Protein AF-A0A928RJ04-F1 (afdb_monomer_lite)

Radius of gyration: 16.58 Å; chains: 1; bounding box: 30×20×48 Å

Secondary structure (DSSP, 8-state):
---TT--SS------PPPPPPS-SBPPHHHHHHHT-SBGGG---GGGGTT-TTT-TT--

Structure (mmCIF, N/CA/C/O backbone):
data_AF-A0A928RJ04-F1
#
_entry.id   AF-A0A928RJ04-F1
#
loop_
_atom_site.group_PDB
_atom_site.id
_atom_site.type_symbol
_atom_site.label_atom_id
_atom_site.label_alt_id
_atom_site.label_comp_id
_atom_site.label_asym_id
_atom_site.label_entity_id
_atom_site.label_seq_id
_atom_site.pdbx_PDB_ins_code
_atom_site.Cartn_x
_atom_site.Cartn_y
_atom_site.Cartn_z
_atom_site.occupancy
_atom_site.B_iso_or_equiv
_atom_site.auth_seq_id
_atom_site.auth_comp_id
_atom_site.auth_asym_id
_atom_site.auth_atom_id
_atom_site.pdbx_PDB_model_num
ATOM 1 N N . MET A 1 1 ? 0.173 6.032 -37.134 1.00 48.09 1 MET A N 1
ATOM 2 C CA . MET A 1 1 ? 0.165 6.848 -35.903 1.00 48.09 1 MET A CA 1
ATOM 3 C C . MET A 1 1 ? 1.409 6.454 -35.119 1.00 48.09 1 MET A C 1
ATOM 5 O O . MET A 1 1 ? 1.445 5.350 -34.602 1.00 48.09 1 MET A O 1
ATOM 9 N N . ASN A 1 2 ? 2.469 7.267 -35.173 1.00 57.28 2 ASN A N 1
ATOM 10 C CA . ASN A 1 2 ? 3.729 7.006 -34.471 1.00 57.28 2 ASN A CA 1
ATOM 11 C C . ASN A 1 2 ? 3.635 7.687 -33.099 1.00 57.28 2 ASN A C 1
ATOM 13 O O . ASN A 1 2 ? 3.689 8.913 -33.030 1.00 57.28 2 ASN A O 1
ATOM 17 N N . LEU A 1 3 ? 3.368 6.920 -32.041 1.00 61.53 3 LEU A N 1
ATOM 18 C CA . LEU A 1 3 ? 3.365 7.437 -30.672 1.00 61.53 3 LEU A CA 1
ATOM 19 C C . LEU A 1 3 ? 4.833 7.529 -30.221 1.00 61.53 3 LEU A C 1
ATOM 21 O O . LEU A 1 3 ? 5.473 6.487 -30.105 1.00 61.53 3 LEU A O 1
ATOM 25 N N . PRO A 1 4 ? 5.384 8.730 -29.968 1.00 65.44 4 PRO A N 1
ATOM 26 C CA . PRO A 1 4 ? 6.832 8.959 -29.865 1.00 65.44 4 PRO A CA 1
ATOM 27 C C . PRO A 1 4 ? 7.520 8.325 -28.639 1.00 65.44 4 PRO A C 1
ATOM 29 O O . PRO A 1 4 ? 8.697 8.584 -28.413 1.00 65.44 4 PRO A O 1
ATOM 32 N N . PHE A 1 5 ? 6.817 7.522 -27.833 1.00 72.44 5 PHE A N 1
ATOM 33 C CA . PHE A 1 5 ? 7.316 7.023 -26.548 1.00 72.44 5 PHE A CA 1
ATOM 34 C C . PHE A 1 5 ? 6.980 5.547 -26.254 1.00 72.44 5 PHE A C 1
ATOM 36 O O . PHE A 1 5 ? 7.062 5.123 -25.106 1.00 72.44 5 PHE A O 1
ATOM 43 N N . MET A 1 6 ? 6.583 4.736 -27.241 1.00 68.56 6 MET A N 1
ATOM 44 C CA . MET A 1 6 ? 6.439 3.291 -26.997 1.00 68.56 6 MET A CA 1
ATOM 45 C C . MET A 1 6 ? 7.713 2.525 -27.381 1.00 68.56 6 MET A C 1
ATOM 47 O O . MET A 1 6 ? 8.277 2.802 -28.440 1.00 68.56 6 MET A O 1
ATOM 51 N N . PRO A 1 7 ? 8.164 1.558 -26.558 1.00 73.00 7 PRO A N 1
ATOM 52 C CA . PRO A 1 7 ? 9.219 0.630 -26.952 1.00 73.00 7 PRO A CA 1
ATOM 53 C C . PRO A 1 7 ? 8.785 -0.213 -28.161 1.00 73.00 7 PRO A C 1
ATOM 55 O O . PRO A 1 7 ? 7.595 -0.436 -28.371 1.00 73.00 7 PRO A O 1
ATOM 58 N N . GLU A 1 8 ? 9.763 -0.697 -28.934 1.00 78.50 8 GLU A N 1
ATOM 59 C CA . GLU A 1 8 ? 9.575 -1.395 -30.221 1.00 78.50 8 GLU A CA 1
ATOM 60 C C . GLU A 1 8 ? 8.635 -2.615 -30.137 1.00 78.50 8 GLU A C 1
ATOM 62 O O . GLU A 1 8 ? 7.907 -2.896 -31.084 1.00 78.50 8 GLU A O 1
ATOM 67 N N . ASN A 1 9 ? 8.577 -3.278 -28.976 1.00 74.88 9 ASN A N 1
ATOM 68 C CA . ASN A 1 9 ? 7.635 -4.354 -28.663 1.00 74.88 9 ASN A CA 1
ATOM 69 C C . ASN A 1 9 ? 6.884 -4.036 -27.359 1.00 74.88 9 ASN A C 1
ATOM 71 O O . ASN A 1 9 ? 7.339 -4.420 -26.276 1.00 74.88 9 ASN A O 1
ATOM 75 N N . PRO A 1 10 ? 5.753 -3.313 -27.412 1.00 72.31 10 PRO A N 1
ATOM 76 C CA . PRO A 1 10 ? 4.994 -3.002 -26.214 1.00 72.31 10 PRO A CA 1
ATOM 77 C C . PRO A 1 10 ? 4.313 -4.274 -25.695 1.00 72.31 10 PRO A C 1
ATOM 79 O O . PRO A 1 10 ? 3.426 -4.835 -26.337 1.00 72.31 10 PRO A O 1
ATOM 82 N N . HIS A 1 11 ? 4.714 -4.733 -24.512 1.00 70.00 11 HIS A N 1
ATOM 83 C CA . HIS A 1 11 ? 3.965 -5.762 -23.801 1.00 70.00 11 HIS A CA 1
ATOM 84 C C . HIS A 1 11 ? 2.662 -5.164 -23.261 1.00 70.00 11 HIS A C 1
ATOM 86 O O . HIS A 1 11 ? 2.649 -4.051 -22.732 1.00 70.00 11 HIS A O 1
ATOM 92 N N . LEU A 1 12 ? 1.560 -5.912 -23.370 1.00 72.75 12 LEU A N 1
ATOM 93 C CA . LEU A 1 12 ? 0.304 -5.544 -22.723 1.00 72.75 12 LEU A CA 1
ATOM 94 C C . LEU A 1 12 ? 0.519 -5.566 -21.206 1.00 72.75 12 LEU A C 1
ATOM 96 O O . LEU A 1 12 ? 0.702 -6.626 -20.611 1.00 72.75 12 LEU A O 1
ATOM 100 N N . ALA A 1 13 ? 0.526 -4.389 -20.584 1.00 68.50 13 ALA A N 1
ATOM 101 C CA . ALA A 1 13 ? 0.552 -4.288 -19.136 1.00 68.50 13 ALA A CA 1
ATOM 102 C C . ALA A 1 13 ? -0.806 -4.736 -18.582 1.00 68.50 13 ALA A C 1
ATOM 104 O O . ALA A 1 13 ? -1.854 -4.230 -18.988 1.00 68.50 13 ALA A O 1
ATOM 105 N N . PHE A 1 14 ? -0.796 -5.664 -17.628 1.00 65.62 14 PHE A N 1
ATOM 106 C CA . PHE A 1 14 ? -1.988 -5.964 -16.849 1.00 65.62 14 PHE A CA 1
ATOM 107 C C . PHE A 1 14 ? -2.112 -4.924 -15.736 1.00 65.62 14 PHE A C 1
ATOM 109 O O . PHE A 1 14 ? -1.436 -5.013 -14.717 1.00 65.62 14 PHE A O 1
ATOM 116 N N . ALA A 1 15 ? -2.986 -3.938 -15.917 1.00 67.81 15 ALA A N 1
ATOM 117 C CA . ALA A 1 15 ? -3.360 -3.016 -14.848 1.00 67.81 15 ALA A CA 1
ATOM 118 C C . ALA A 1 15 ? -4.477 -3.638 -13.995 1.00 67.81 15 ALA A C 1
ATOM 120 O O . ALA A 1 15 ? -5.598 -3.136 -13.963 1.00 67.81 15 ALA A O 1
ATOM 121 N N . TYR A 1 16 ? -4.201 -4.779 -13.358 1.00 71.06 16 TYR A N 1
ATOM 122 C CA . TYR A 1 16 ? -5.125 -5.349 -12.383 1.00 71.06 16 TYR A CA 1
ATOM 123 C C . TYR A 1 16 ? -4.684 -4.938 -10.982 1.00 71.06 16 TYR A C 1
ATOM 125 O O . TYR A 1 16 ? -3.524 -5.097 -10.605 1.00 71.06 16 TYR A O 1
ATOM 133 N N . VAL A 1 17 ? -5.622 -4.403 -10.209 1.00 73.19 17 VAL A N 1
ATOM 134 C CA . VAL A 1 17 ? -5.430 -4.177 -8.778 1.00 73.19 17 VAL A CA 1
ATOM 135 C C . VAL A 1 17 ? -6.162 -5.313 -8.068 1.00 73.19 17 VAL A C 1
ATOM 137 O O . VAL A 1 17 ? -7.367 -5.465 -8.288 1.00 73.19 17 VAL A O 1
ATOM 140 N N . PRO A 1 18 ? -5.476 -6.158 -7.276 1.00 80.75 18 PRO A N 1
ATOM 141 C CA . PRO A 1 18 ? -6.156 -7.200 -6.516 1.00 80.75 18 PRO A CA 1
ATOM 142 C C . PRO A 1 18 ? -7.155 -6.561 -5.549 1.00 80.75 18 PRO A C 1
ATOM 144 O O . PRO A 1 18 ? -6.920 -5.458 -5.072 1.00 80.75 18 PRO A O 1
ATOM 147 N N . PHE A 1 19 ? -8.266 -7.235 -5.253 1.00 87.38 19 PHE A N 1
ATOM 148 C CA . PHE A 1 19 ?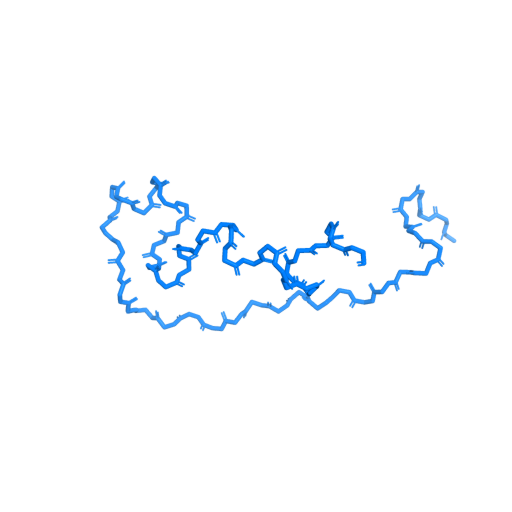 -9.216 -6.754 -4.249 1.00 87.38 19 PHE A CA 1
ATOM 149 C C . PHE A 1 19 ? -8.562 -6.737 -2.860 1.00 87.38 19 PHE A C 1
ATOM 151 O O . PHE A 1 19 ? -8.004 -7.748 -2.431 1.00 87.38 19 PHE A O 1
ATOM 158 N N . GLN A 1 20 ? -8.652 -5.612 -2.147 1.00 90.50 20 GLN A N 1
ATOM 159 C CA . GLN A 1 20 ? -8.240 -5.520 -0.747 1.00 90.50 20 GLN A CA 1
ATOM 160 C C . GLN A 1 20 ? -9.446 -5.675 0.174 1.00 90.50 20 GLN A C 1
ATOM 162 O O . GLN A 1 20 ? -10.382 -4.875 0.149 1.00 90.50 20 GLN A O 1
ATOM 167 N N . GLU A 1 21 ? -9.395 -6.679 1.044 1.00 94.00 21 GLU A N 1
ATOM 168 C CA . GLU A 1 21 ? -10.347 -6.790 2.142 1.00 94.00 21 GLU A CA 1
ATOM 169 C C . GLU A 1 21 ? -10.174 -5.618 3.117 1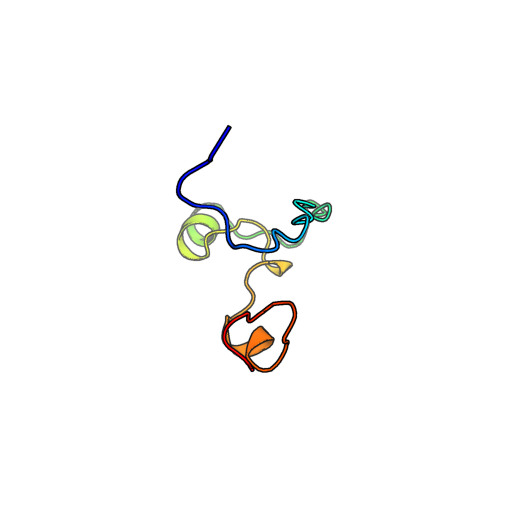.00 94.00 21 GLU A C 1
ATOM 171 O O . GLU A 1 21 ? -9.057 -5.253 3.485 1.00 94.00 21 GLU A O 1
ATOM 176 N N . PHE A 1 22 ? -11.287 -5.049 3.586 1.00 94.69 22 PHE A N 1
ATOM 177 C CA . PHE A 1 22 ? -11.282 -3.936 4.538 1.00 94.69 22 PHE A CA 1
ATOM 178 C C . PHE A 1 22 ? -10.982 -4.414 5.968 1.00 94.69 22 PHE A C 1
ATOM 180 O O . PHE A 1 22 ? -11.832 -4.386 6.858 1.00 94.69 22 PHE A O 1
ATOM 187 N N . LYS A 1 23 ? -9.761 -4.909 6.175 1.00 96.44 23 LYS A N 1
ATOM 188 C CA . LYS A 1 23 ? -9.256 -5.467 7.433 1.00 96.44 23 LYS A CA 1
ATOM 189 C C . LYS A 1 23 ? -7.795 -5.077 7.649 1.00 96.44 23 LYS A C 1
ATOM 191 O O . LYS A 1 23 ? -7.126 -4.611 6.735 1.00 96.44 23 LYS A O 1
ATOM 196 N N . ASN A 1 24 ? -7.306 -5.278 8.873 1.00 96.50 24 ASN A N 1
ATOM 197 C CA . ASN A 1 24 ? -5.914 -5.020 9.258 1.00 96.50 24 ASN A CA 1
ATOM 198 C C . ASN A 1 24 ? -5.419 -3.608 8.875 1.00 96.50 24 ASN A C 1
ATOM 200 O O . ASN A 1 24 ? -4.391 -3.421 8.228 1.00 96.50 24 ASN A O 1
ATOM 204 N N . LEU A 1 25 ? -6.185 -2.594 9.274 1.00 97.75 25 LEU A N 1
ATOM 205 C CA . LEU A 1 25 ? -5.968 -1.216 8.849 1.00 97.75 25 LEU A CA 1
ATOM 206 C C . LEU A 1 25 ? -5.044 -0.449 9.801 1.00 97.75 25 LEU A C 1
ATOM 208 O O . LEU A 1 25 ? -4.988 -0.714 11.010 1.00 97.75 25 LEU A O 1
ATOM 212 N N . TYR A 1 26 ? -4.319 0.523 9.259 1.00 98.12 26 TYR A N 1
ATOM 213 C CA . TYR A 1 26 ? -3.723 1.609 10.028 1.00 98.12 26 TYR A CA 1
ATOM 214 C C . TYR A 1 26 ? -4.801 2.585 10.515 1.00 98.12 26 TYR A C 1
ATOM 216 O O . TYR A 1 26 ? -5.863 2.723 9.912 1.00 98.12 26 TYR A O 1
ATOM 224 N N . SER A 1 27 ? -4.503 3.298 11.602 1.00 97.56 27 SER A N 1
ATOM 225 C CA . SER A 1 27 ? -5.217 4.529 11.939 1.00 97.56 27 SER A CA 1
ATOM 226 C C . SER A 1 27 ? -4.914 5.613 10.897 1.00 97.56 27 SER A C 1
ATOM 228 O O . SER A 1 27 ? -3.910 5.535 10.186 1.00 97.56 27 SER A O 1
ATOM 230 N N . SER A 1 28 ? -5.777 6.623 10.787 1.00 94.69 28 SER A N 1
ATOM 231 C CA . SER A 1 28 ? -5.677 7.668 9.756 1.00 94.69 28 SER A CA 1
ATOM 232 C C . SER A 1 28 ? -4.341 8.418 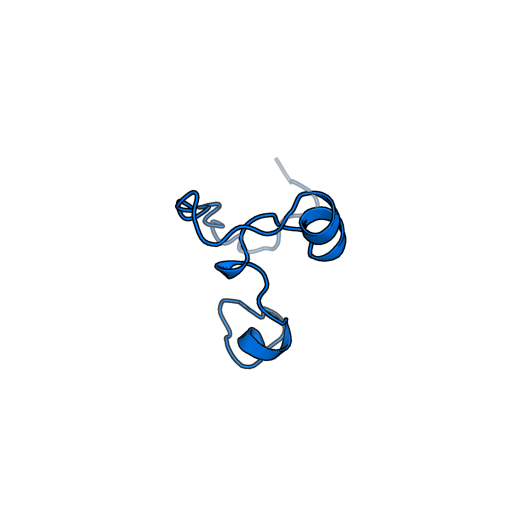9.775 1.00 94.69 28 SER A C 1
ATOM 234 O O . SER A 1 28 ? -3.758 8.658 8.720 1.00 94.69 28 SER A O 1
ATOM 236 N N . ASP A 1 29 ? -3.820 8.723 10.963 1.00 95.88 29 ASP A N 1
ATOM 237 C CA . ASP A 1 29 ? -2.518 9.362 11.169 1.00 95.88 29 ASP A CA 1
ATOM 238 C C . ASP A 1 29 ? -1.361 8.506 10.635 1.00 95.88 29 ASP A C 1
ATOM 240 O O . ASP A 1 29 ? -0.447 9.019 9.992 1.00 95.88 29 ASP A O 1
ATOM 244 N N . LYS A 1 30 ? -1.417 7.185 10.836 1.00 97.38 30 LYS A N 1
ATOM 245 C CA . LYS A 1 30 ? -0.374 6.255 10.384 1.00 97.38 30 LYS A CA 1
ATOM 246 C C . LYS A 1 30 ? -0.489 5.916 8.906 1.00 97.38 30 LYS A C 1
ATOM 248 O O . LYS A 1 30 ? 0.536 5.701 8.264 1.00 9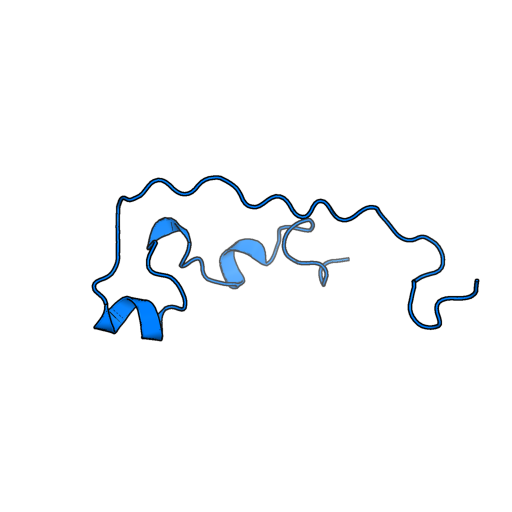7.38 30 LYS A O 1
ATOM 253 N N . ALA A 1 31 ? -1.703 5.862 8.365 1.00 96.56 31 ALA A N 1
ATOM 254 C CA . ALA A 1 31 ? -1.932 5.530 6.964 1.00 96.56 31 ALA A CA 1
ATOM 255 C C . ALA A 1 31 ? -1.220 6.517 6.026 1.00 96.56 31 ALA A C 1
ATOM 257 O O . ALA A 1 31 ? -0.604 6.094 5.051 1.00 96.56 31 ALA A O 1
ATOM 258 N N . LEU A 1 32 ? -1.233 7.813 6.366 1.00 94.94 32 LEU A N 1
ATOM 259 C CA . LEU A 1 32 ? -0.536 8.847 5.598 1.00 94.94 32 LEU A CA 1
ATOM 260 C C . LEU A 1 32 ? 0.974 8.585 5.523 1.00 94.94 32 LEU A C 1
ATOM 262 O O . LEU A 1 32 ? 1.552 8.635 4.442 1.00 94.94 32 LEU A O 1
ATOM 266 N N . TRP A 1 33 ? 1.599 8.252 6.655 1.00 95.38 33 TRP A N 1
ATOM 267 C CA . TRP A 1 33 ? 3.037 7.971 6.720 1.00 95.38 33 TRP A CA 1
ATOM 268 C C . TRP A 1 33 ? 3.449 6.696 5.984 1.00 95.38 33 TRP A C 1
ATOM 270 O O . TRP A 1 33 ? 4.568 6.622 5.488 1.00 95.38 33 TRP A O 1
ATOM 280 N N . ASN A 1 34 ? 2.564 5.701 5.911 1.00 94.06 34 ASN A N 1
ATOM 281 C CA . ASN A 1 34 ? 2.847 4.427 5.246 1.00 94.06 34 ASN A CA 1
ATOM 282 C C . ASN A 1 34 ? 2.381 4.399 3.777 1.00 94.06 34 ASN A C 1
ATOM 284 O O . ASN A 1 34 ? 2.613 3.412 3.090 1.00 94.06 34 ASN A O 1
ATOM 288 N N . GLY A 1 35 ? 1.700 5.443 3.287 1.00 92.50 35 GLY A N 1
ATOM 289 C CA . GLY A 1 35 ? 1.205 5.520 1.905 1.00 92.50 35 GLY A CA 1
ATOM 290 C C . GLY A 1 35 ? 0.037 4.578 1.580 1.00 92.50 35 GLY A C 1
ATOM 291 O O . GLY A 1 35 ? -0.391 4.492 0.432 1.00 92.50 35 GLY A O 1
ATOM 292 N N . THR A 1 36 ? -0.499 3.875 2.577 1.00 93.44 36 THR A N 1
ATOM 293 C CA . THR A 1 36 ? -1.634 2.955 2.453 1.00 93.44 36 THR A CA 1
ATOM 294 C C . THR A 1 36 ? -2.347 2.830 3.796 1.00 93.44 36 THR A C 1
ATOM 296 O O . THR A 1 36 ? -1.719 2.877 4.854 1.00 93.44 36 THR A O 1
ATOM 299 N N . ILE A 1 37 ? -3.669 2.640 3.774 1.00 96.69 37 ILE A N 1
ATOM 300 C CA . ILE A 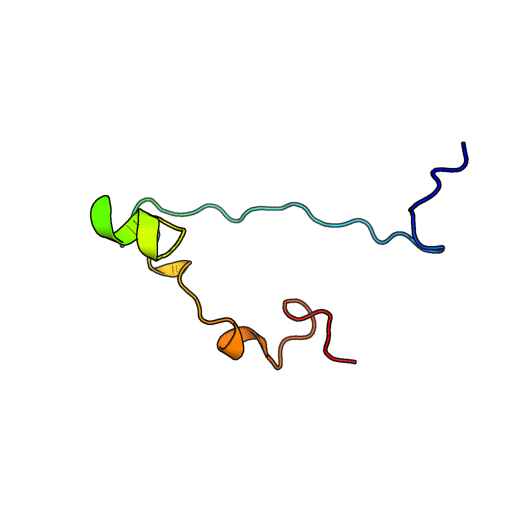1 37 ? -4.430 2.282 4.979 1.00 96.69 37 ILE A CA 1
ATOM 301 C C . ILE A 1 37 ? -4.322 0.785 5.300 1.00 96.69 37 ILE A C 1
ATOM 303 O O . ILE A 1 37 ? -4.456 0.397 6.457 1.00 96.69 37 ILE A O 1
ATOM 307 N N . PHE A 1 38 ? -4.048 -0.058 4.305 1.00 96.44 38 PHE A N 1
ATOM 308 C CA . PHE A 1 38 ? -3.978 -1.509 4.460 1.00 96.44 38 PHE A CA 1
ATOM 309 C C . PHE A 1 38 ? -2.569 -1.919 4.882 1.00 96.44 38 PHE A C 1
ATOM 311 O O . PHE A 1 38 ? -1.630 -1.781 4.097 1.00 96.44 38 PHE A O 1
ATOM 318 N N . LYS A 1 39 ? -2.407 -2.458 6.096 1.00 95.62 39 LYS A N 1
ATOM 319 C CA . LYS A 1 39 ? -1.087 -2.886 6.595 1.00 95.62 39 LYS A CA 1
ATOM 320 C C . LYS A 1 39 ? -0.461 -3.972 5.731 1.00 95.62 39 LYS A C 1
ATOM 322 O O . LYS A 1 39 ? 0.748 -3.966 5.549 1.00 95.62 39 LYS A O 1
ATOM 327 N N . ASP A 1 40 ? -1.286 -4.845 5.161 1.00 92.75 40 ASP A N 1
ATOM 328 C CA . ASP A 1 40 ? -0.840 -5.947 4.303 1.00 92.75 40 ASP A CA 1
ATOM 329 C C . ASP A 1 40 ? -0.176 -5.456 3.004 1.00 92.75 40 ASP A C 1
ATOM 331 O O . ASP A 1 40 ? 0.562 -6.205 2.374 1.00 92.75 40 ASP A O 1
ATOM 335 N N . LEU A 1 41 ? -0.409 -4.197 2.609 1.00 91.31 41 LEU A N 1
ATOM 336 C CA . LEU A 1 41 ? 0.249 -3.571 1.459 1.00 91.31 41 LEU A CA 1
ATOM 337 C C . LEU A 1 41 ? 1.531 -2.817 1.828 1.00 91.31 41 LEU A C 1
ATOM 339 O O . LEU A 1 41 ? 2.260 -2.403 0.929 1.00 91.31 41 LEU A O 1
ATOM 343 N N . ASN A 1 42 ? 1.822 -2.624 3.117 1.00 92.88 42 ASN A N 1
ATOM 344 C CA . ASN A 1 42 ? 3.050 -1.967 3.553 1.00 92.88 42 ASN A CA 1
ATOM 345 C C . ASN A 1 42 ? 4.222 -2.957 3.532 1.00 92.88 42 ASN A C 1
ATOM 347 O O . ASN A 1 42 ? 4.663 -3.460 4.567 1.00 92.88 42 ASN A O 1
ATOM 351 N N . ILE A 1 43 ? 4.674 -3.278 2.323 1.00 88.69 43 ILE A N 1
ATOM 352 C CA . ILE A 1 43 ? 5.712 -4.272 2.061 1.00 88.69 43 ILE A CA 1
ATOM 353 C C . ILE A 1 43 ? 7.005 -3.531 1.684 1.00 88.69 43 ILE A C 1
ATOM 355 O O . ILE A 1 43 ? 6.984 -2.754 0.726 1.00 88.69 43 ILE A O 1
ATOM 359 N N . PRO A 1 44 ? 8.125 -3.751 2.401 1.00 87.75 44 PRO A N 1
ATOM 360 C CA . PRO A 1 44 ? 9.413 -3.158 2.052 1.00 87.75 44 PRO A CA 1
ATOM 361 C C . PRO A 1 44 ? 9.838 -3.501 0.622 1.00 87.75 44 PRO A C 1
ATOM 363 O O . PRO A 1 44 ? 9.609 -4.613 0.142 1.00 87.75 44 PRO A O 1
ATOM 366 N N . PHE A 1 45 ? 10.512 -2.571 -0.053 1.00 80.12 45 PHE A N 1
ATOM 367 C CA . PHE A 1 45 ? 10.988 -2.790 -1.422 1.00 80.12 45 PHE A CA 1
ATOM 368 C C . PHE A 1 45 ? 11.943 -3.991 -1.509 1.00 80.12 45 PHE A C 1
ATOM 370 O O . PHE A 1 45 ? 11.884 -4.790 -2.445 1.00 80.12 45 PHE A O 1
ATOM 377 N N . GLU A 1 46 ? 12.768 -4.176 -0.481 1.00 86.81 46 GLU A N 1
ATOM 378 C CA . GLU A 1 46 ? 13.730 -5.265 -0.340 1.00 86.81 46 GLU A CA 1
ATOM 379 C C . GLU A 1 46 ? 13.069 -6.647 -0.407 1.00 86.81 46 GLU A C 1
ATOM 381 O O . GLU A 1 46 ? 13.711 -7.609 -0.827 1.00 86.81 46 GLU A O 1
ATOM 386 N N . THR A 1 47 ? 11.784 -6.760 -0.052 1.00 86.88 47 THR A N 1
ATOM 387 C CA . THR A 1 47 ? 11.020 -8.011 -0.157 1.00 86.88 47 THR A CA 1
ATOM 388 C C . THR A 1 47 ? 10.899 -8.493 -1.605 1.00 86.88 47 THR A C 1
ATOM 390 O O . THR A 1 47 ? 10.870 -9.698 -1.848 1.00 86.88 47 THR A O 1
ATOM 393 N N . TYR A 1 48 ? 10.887 -7.580 -2.578 1.00 84.25 48 TYR A N 1
ATOM 394 C CA . TYR A 1 48 ? 10.787 -7.905 -4.003 1.00 84.25 48 TYR A CA 1
ATOM 395 C C . TYR A 1 48 ? 12.127 -7.870 -4.730 1.00 84.25 48 TYR A C 1
ATOM 397 O O . TYR A 1 48 ? 12.157 -8.054 -5.946 1.00 84.25 48 TYR A O 1
ATOM 405 N N . LYS A 1 49 ? 13.240 -7.669 -4.011 1.00 84.50 49 LYS A N 1
ATOM 406 C CA . LYS A 1 49 ? 14.551 -7.415 -4.623 1.00 84.50 49 LYS A CA 1
ATOM 407 C C . LYS A 1 49 ? 15.005 -8.500 -5.599 1.00 84.50 49 LYS A C 1
ATOM 409 O O . LYS A 1 49 ? 15.746 -8.160 -6.509 1.00 84.50 49 LYS A O 1
ATOM 414 N N . ASP A 1 50 ? 14.572 -9.748 -5.393 1.00 85.25 50 ASP A N 1
ATOM 415 C CA . ASP A 1 50 ? 14.916 -10.930 -6.198 1.00 85.25 50 ASP A CA 1
ATOM 416 C C . ASP A 1 50 ? 13.733 -11.420 -7.069 1.00 85.25 50 ASP A C 1
ATOM 418 O O . ASP A 1 50 ? 13.828 -12.459 -7.717 1.00 85.25 50 ASP A O 1
ATOM 422 N N . ASN A 1 51 ? 12.594 -10.710 -7.078 1.00 80.56 51 ASN A N 1
ATOM 423 C CA . ASN A 1 51 ? 11.410 -11.084 -7.854 1.00 80.56 51 ASN A CA 1
ATOM 424 C C . ASN A 1 51 ? 11.416 -10.360 -9.215 1.00 80.56 51 ASN A C 1
ATOM 426 O O . ASN A 1 51 ? 11.100 -9.172 -9.254 1.00 80.56 51 ASN A O 1
ATOM 430 N N . PRO A 1 52 ? 11.690 -11.046 -10.339 1.00 74.06 52 PRO A N 1
ATOM 431 C CA . PRO A 1 52 ? 11.821 -10.405 -11.651 1.00 74.06 52 PRO A CA 1
ATOM 432 C C . PRO A 1 52 ? 10.502 -9.835 -12.201 1.00 74.06 52 PRO A C 1
ATOM 434 O O . PRO A 1 52 ? 10.521 -9.018 -13.114 1.00 74.06 52 PRO A O 1
ATOM 437 N N . ILE A 1 53 ? 9.350 -10.238 -11.651 1.00 76.38 53 ILE A N 1
ATOM 438 C CA . ILE A 1 53 ? 8.040 -9.674 -12.014 1.00 76.38 53 ILE A CA 1
ATOM 439 C C . ILE A 1 53 ? 7.813 -8.338 -11.294 1.00 76.38 53 ILE A C 1
ATOM 441 O O . ILE A 1 53 ? 7.255 -7.411 -11.873 1.00 76.38 53 ILE A O 1
ATOM 445 N N . MET A 1 54 ? 8.236 -8.240 -10.031 1.00 73.69 54 MET A N 1
ATOM 446 C CA . MET A 1 54 ? 7.985 -7.076 -9.167 1.00 73.69 54 MET A CA 1
ATOM 447 C C . MET A 1 54 ? 9.159 -6.086 -9.114 1.00 73.69 54 MET A C 1
ATOM 449 O O . MET A 1 54 ? 8.969 -4.936 -8.727 1.00 73.69 54 MET A O 1
ATOM 453 N N . ASN A 1 55 ? 10.361 -6.502 -9.519 1.00 73.56 55 ASN A N 1
ATOM 454 C CA . ASN A 1 55 ? 11.549 -5.665 -9.630 1.00 73.56 55 ASN A CA 1
ATOM 455 C C . ASN A 1 55 ? 12.091 -5.718 -11.073 1.00 73.56 55 ASN A C 1
ATOM 457 O O . ASN A 1 55 ? 12.868 -6.615 -11.408 1.00 73.56 55 ASN A O 1
ATOM 461 N N . PRO A 1 56 ? 11.730 -4.744 -11.930 1.00 67.62 56 PRO A N 1
ATOM 462 C CA . PRO A 1 56 ? 12.114 -4.735 -13.343 1.00 67.62 56 PRO A CA 1
ATOM 463 C C . PRO A 1 56 ? 13.603 -4.426 -13.574 1.00 67.62 56 PRO A C 1
ATOM 465 O O . PRO A 1 56 ? 14.053 -4.383 -14.717 1.00 67.62 56 PRO A O 1
ATOM 468 N N . PHE A 1 57 ? 14.372 -4.167 -12.514 1.00 76.19 57 PHE A N 1
ATOM 469 C CA . PHE A 1 57 ? 15.797 -3.846 -12.602 1.00 76.19 57 PHE A CA 1
ATOM 470 C C . PHE A 1 57 ? 16.705 -5.077 -12.476 1.00 76.19 57 PHE A C 1
ATOM 472 O O . PHE A 1 57 ? 17.917 -4.958 -12.668 1.00 76.19 57 PHE A O 1
ATOM 479 N N . ILE A 1 58 ? 16.142 -6.250 -12.174 1.00 67.19 58 ILE A N 1
ATOM 480 C CA . ILE A 1 58 ? 16.867 -7.523 -12.206 1.00 67.19 58 ILE A CA 1
ATOM 481 C C . ILE A 1 58 ? 16.893 -8.017 -13.654 1.00 67.19 58 ILE A C 1
ATOM 483 O O . ILE A 1 58 ? 15.848 -8.083 -14.299 1.00 67.19 58 ILE A O 1
ATOM 487 N N . LYS A 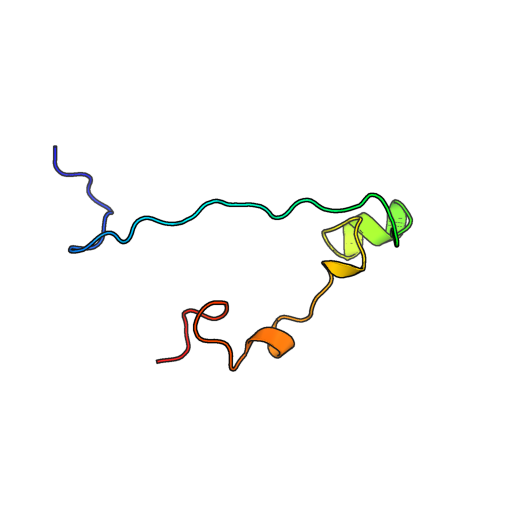1 59 ? 18.087 -8.335 -14.157 1.00 59.12 59 LYS A N 1
ATOM 488 C CA . LYS A 1 59 ? 18.300 -8.916 -15.489 1.00 59.12 59 LYS A CA 1
ATOM 489 C C . LYS A 1 59 ? 18.302 -10.435 -15.448 1.00 59.12 59 LYS A C 1
ATOM 491 O O . LYS A 1 59 ? 18.851 -10.976 -14.463 1.00 59.12 59 LYS A O 1
#

Foldseek 3Di:
DCPPDADPDDDPDPPDDDDDDPDCFDDPVVCVVQVHRHPVPSDDPVVCVPPCVSDVPDD

pLDDT: mean 82.17, std 12.66, range [48.09, 98.12]

Sequence (59 aa):
MNLPFMPENPHLAFAYVPFQEFKNLYSSDKALWNGTIFKDLNIPFETYKDNPIMNPFIK